Protein AF-A0AB32X881-F1 (afdb_monomer_lite)

Secondary structure (DSSP, 8-state):
---------TTTT------HHHHHHHHHH----S----TT-TT-HHHHT-GGGTT----GGGGSS----

Sequence (69 aa):
MEGFLYQLDIKTLGQVFTPKNIVDFMLTLKHNHGSVLEPSAGDGSFLFSQRSLENALLPKDFLNEDKTC

InterPro domains:
  IPR003356 DNA methylase, adenine-specific [PF02384] (10-52)
  IPR029063 S-adenosyl-L-methionine-dependent methyltransferase superfamily [G3DSA:3.40.50.150] (2-65)
  IPR029063 S-adenosyl-L-methionine-dependent methyltransferase superfamily [SSF53335] (11-49)

Organism: Helicobacter pylori (strain Cuz20) (NCBI:txid765964)

Radius of gyration: 14.1 Å; chains: 1; bounding box: 31×33×33 Å

Structure (mmCIF, N/CA/C/O backbone):
data_AF-A0AB32X881-F1
#
_entry.id   AF-A0AB32X881-F1
#
loop_
_atom_site.group_PDB
_atom_site.id
_atom_site.type_symbol
_atom_site.label_atom_id
_atom_site.label_alt_id
_atom_site.label_comp_id
_atom_site.label_asym_id
_atom_site.label_entity_id
_atom_site.label_seq_id
_atom_site.pdbx_PDB_ins_code
_atom_site.Cartn_x
_atom_site.Cartn_y
_atom_site.Cartn_z
_atom_site.occupancy
_atom_site.B_iso_or_equiv
_atom_site.auth_seq_id
_atom_site.auth_comp_id
_atom_site.auth_asym_id
_atom_site.auth_atom_id
_atom_site.pdbx_PDB_model_num
ATOM 1 N N . MET A 1 1 ? -5.232 26.627 5.853 1.00 40.78 1 MET A N 1
ATOM 2 C CA . MET A 1 1 ? -6.481 25.841 5.918 1.00 40.78 1 MET A CA 1
ATOM 3 C C . MET A 1 1 ? -6.046 24.384 6.020 1.00 40.78 1 MET A C 1
ATOM 5 O O . MET A 1 1 ? -6.113 23.637 5.061 1.00 40.78 1 MET A O 1
ATOM 9 N N . GLU A 1 2 ? -5.438 24.045 7.155 1.00 47.88 2 GLU A N 1
ATOM 10 C CA . GLU A 1 2 ? -4.885 22.724 7.473 1.00 47.88 2 GLU A CA 1
ATOM 11 C C . GLU A 1 2 ? -5.749 22.200 8.614 1.00 47.88 2 GLU A C 1
ATOM 13 O O . GLU A 1 2 ? -5.866 22.895 9.623 1.00 47.88 2 GLU A O 1
ATOM 18 N N . GLY A 1 3 ? -6.427 21.061 8.468 1.00 46.31 3 GLY A N 1
ATOM 19 C CA . GLY A 1 3 ? -7.281 20.632 9.580 1.00 46.31 3 GLY A CA 1
ATOM 20 C C . GLY A 1 3 ? -8.259 19.486 9.395 1.00 46.31 3 GLY A C 1
ATOM 21 O O . GLY A 1 3 ? -8.998 19.227 10.333 1.00 46.31 3 GLY A O 1
ATOM 22 N N . PHE A 1 4 ? -8.262 18.763 8.278 1.00 47.75 4 PHE A N 1
ATOM 23 C CA . PHE A 1 4 ? -8.891 17.441 8.252 1.00 47.75 4 PHE A CA 1
ATOM 24 C C . PHE A 1 4 ? -7.824 16.409 7.913 1.00 47.75 4 PHE A C 1
ATOM 26 O O . PHE A 1 4 ? -7.766 15.870 6.814 1.00 47.75 4 PHE A O 1
ATOM 33 N N . LEU A 1 5 ? -6.917 16.178 8.869 1.00 56.81 5 LEU A N 1
ATOM 34 C CA . LEU A 1 5 ? -6.192 14.916 8.886 1.00 56.81 5 LEU A CA 1
ATOM 35 C C . LEU A 1 5 ? -7.250 13.846 9.133 1.00 56.81 5 LEU A C 1
ATOM 37 O O . LEU A 1 5 ? -7.858 13.819 10.202 1.00 56.81 5 LEU A O 1
ATOM 41 N N . TYR A 1 6 ? -7.515 13.028 8.119 1.00 67.31 6 TYR A N 1
ATOM 42 C CA . TYR A 1 6 ? -8.342 11.840 8.255 1.00 67.31 6 TYR A CA 1
ATOM 43 C C . TYR A 1 6 ? -7.869 11.069 9.491 1.00 67.31 6 TYR A C 1
ATOM 45 O O . TYR A 1 6 ? -6.708 10.663 9.579 1.00 67.31 6 TYR A O 1
ATOM 53 N N . GLN A 1 7 ? -8.745 10.939 10.486 1.00 83.75 7 GLN A N 1
ATOM 54 C CA . GLN A 1 7 ? -8.479 10.118 11.657 1.00 83.75 7 GLN A CA 1
ATOM 55 C C . GLN A 1 7 ? -8.325 8.675 11.160 1.00 83.75 7 GLN A C 1
ATOM 57 O O . GLN A 1 7 ? -9.301 8.078 10.717 1.00 83.75 7 GLN A O 1
ATOM 62 N N . LEU A 1 8 ? -7.107 8.134 11.196 1.00 88.56 8 LEU A N 1
ATOM 63 C CA . LEU A 1 8 ? -6.847 6.775 10.720 1.00 88.56 8 LEU A CA 1
ATOM 64 C C . LEU A 1 8 ? -7.463 5.739 11.663 1.00 88.56 8 LEU A C 1
ATOM 66 O O . LEU A 1 8 ? -7.210 5.763 12.873 1.00 88.56 8 LEU A O 1
ATOM 70 N N . ASP A 1 9 ? -8.195 4.779 11.101 1.00 91.38 9 ASP A N 1
ATOM 71 C CA . ASP A 1 9 ? -8.641 3.598 11.830 1.00 91.38 9 ASP A CA 1
ATOM 72 C C . ASP A 1 9 ? -7.582 2.491 11.758 1.00 91.38 9 ASP A C 1
ATOM 74 O O . ASP A 1 9 ? -7.610 1.563 10.947 1.00 91.38 9 ASP A O 1
ATOM 78 N N . ILE A 1 10 ? -6.604 2.600 12.652 1.00 90.38 10 ILE A N 1
ATOM 79 C CA . ILE A 1 10 ? -5.516 1.625 12.764 1.00 90.38 10 ILE A CA 1
ATOM 80 C C . ILE A 1 10 ? -6.024 0.304 13.359 1.00 90.38 10 ILE A C 1
ATOM 82 O O . ILE A 1 10 ? -5.499 -0.760 13.043 1.00 90.38 10 ILE A O 1
ATOM 86 N N . LYS A 1 11 ? -7.001 0.350 14.273 1.00 92.44 11 LYS A N 1
ATOM 87 C CA . LYS A 1 11 ? -7.358 -0.815 15.096 1.00 92.44 11 LYS A CA 1
ATOM 88 C C . LYS A 1 11 ? -8.328 -1.757 14.402 1.00 92.44 11 LYS A C 1
ATOM 90 O O . LYS A 1 11 ? -8.208 -2.961 14.613 1.00 92.44 11 LYS A O 1
ATOM 95 N N . THR A 1 12 ? -9.262 -1.229 13.619 1.00 94.12 12 THR A N 1
ATOM 96 C CA . THR A 1 12 ? -10.278 -2.040 12.945 1.00 94.12 12 THR A CA 1
ATOM 97 C C . THR A 1 12 ? -9.931 -2.280 11.476 1.00 94.12 12 THR A C 1
ATOM 99 O O . THR A 1 12 ? -10.118 -3.397 10.999 1.00 94.12 12 THR A O 1
ATOM 102 N N . LEU A 1 13 ? -9.349 -1.284 10.792 1.00 88.94 13 LEU A N 1
ATOM 103 C CA . LEU A 1 13 ? -9.019 -1.356 9.360 1.00 88.94 13 LEU A CA 1
ATOM 104 C C . LEU A 1 13 ? -7.522 -1.533 9.073 1.00 88.94 13 LEU A C 1
ATOM 106 O O . LEU A 1 13 ? -7.152 -1.893 7.959 1.00 88.94 13 LEU A O 1
ATOM 110 N N . GLY A 1 14 ? -6.644 -1.289 10.052 1.00 89.56 14 GLY A N 1
ATOM 111 C CA . GLY A 1 14 ? -5.197 -1.408 9.849 1.00 89.56 14 GLY A CA 1
ATOM 112 C C . GLY A 1 14 ? -4.611 -0.311 8.957 1.00 89.56 14 GLY A C 1
ATOM 113 O O . GLY A 1 14 ? -3.591 -0.539 8.310 1.00 89.56 14 GLY A O 1
ATOM 114 N N . GLN A 1 15 ? -5.236 0.870 8.906 1.00 90.94 15 GLN A N 1
ATOM 115 C CA . GLN A 1 15 ? -4.785 1.978 8.061 1.00 90.94 15 GLN A CA 1
ATOM 116 C C . GLN A 1 15 ? -3.408 2.495 8.499 1.00 90.94 15 GLN A C 1
ATOM 118 O O . GLN A 1 15 ? -3.274 3.229 9.479 1.00 90.94 15 GLN A O 1
ATOM 123 N N . VAL A 1 16 ? -2.375 2.115 7.749 1.00 90.50 16 VAL A N 1
ATOM 124 C CA . VAL A 1 16 ? -0.993 2.571 7.913 1.00 90.50 16 VAL A CA 1
ATOM 125 C C . VAL A 1 16 ? -0.448 2.901 6.528 1.00 90.50 16 VAL A C 1
ATOM 127 O O . VAL A 1 16 ? -0.390 2.029 5.664 1.00 90.50 16 VAL A O 1
ATOM 130 N N . PHE A 1 17 ? -0.047 4.154 6.313 1.00 91.00 17 PHE A N 1
ATOM 131 C CA . PHE A 1 17 ? 0.423 4.627 5.010 1.00 91.00 17 PHE A CA 1
ATOM 132 C C . PHE A 1 17 ? 1.939 4.813 4.986 1.00 91.00 17 PHE A C 1
ATOM 134 O O . PHE A 1 17 ? 2.534 5.361 5.918 1.00 91.00 17 PHE A O 1
ATOM 141 N N . THR A 1 18 ? 2.565 4.352 3.903 1.00 92.88 18 THR A N 1
ATOM 142 C CA . THR A 1 18 ? 4.019 4.428 3.726 1.00 92.88 18 THR A CA 1
ATOM 143 C C . THR A 1 18 ? 4.416 5.855 3.330 1.00 92.88 18 THR A C 1
ATOM 145 O O . THR A 1 18 ? 3.906 6.363 2.331 1.00 92.88 18 THR A O 1
ATOM 148 N N . PRO A 1 19 ? 5.339 6.523 4.052 1.00 93.06 19 PRO A N 1
ATOM 149 C CA . PRO A 1 19 ? 5.796 7.860 3.683 1.00 93.06 19 PRO A CA 1
ATOM 150 C C . PRO A 1 19 ? 6.403 7.900 2.278 1.00 93.06 19 PRO A C 1
ATOM 152 O O . PRO A 1 19 ? 7.157 7.004 1.890 1.00 93.06 19 PRO A O 1
ATOM 155 N N . LYS A 1 20 ? 6.142 8.984 1.537 1.00 89.69 20 LYS A N 1
ATOM 156 C CA . LYS A 1 20 ? 6.561 9.128 0.134 1.00 89.69 20 LYS A CA 1
ATOM 157 C C . LYS A 1 20 ? 8.055 8.871 -0.100 1.00 89.69 20 LYS A C 1
ATOM 159 O O . LYS A 1 20 ? 8.405 8.195 -1.059 1.00 89.69 20 LYS A O 1
ATOM 164 N N . ASN A 1 21 ? 8.937 9.350 0.778 1.00 95.62 21 ASN A N 1
ATOM 165 C CA . ASN A 1 21 ? 10.381 9.140 0.629 1.00 95.62 21 ASN A CA 1
ATOM 166 C C . ASN A 1 21 ? 10.782 7.656 0.719 1.00 95.62 21 ASN A C 1
ATOM 168 O O . ASN A 1 21 ? 11.755 7.247 0.089 1.00 95.62 21 ASN A O 1
ATOM 172 N N . ILE A 1 22 ? 10.040 6.854 1.489 1.00 97.00 22 ILE A N 1
ATOM 173 C CA . ILE A 1 22 ? 10.258 5.410 1.599 1.00 97.00 22 ILE A CA 1
ATOM 174 C C . ILE A 1 22 ? 9.723 4.700 0.356 1.00 97.00 22 ILE A C 1
ATOM 176 O O . ILE A 1 22 ? 10.421 3.848 -0.187 1.00 97.00 22 ILE A O 1
ATOM 180 N N . VAL A 1 23 ? 8.543 5.092 -0.140 1.00 94.75 23 VAL A N 1
ATOM 181 C CA . VAL A 1 23 ? 7.993 4.585 -1.412 1.00 94.75 23 VAL A CA 1
ATOM 182 C C . VAL A 1 23 ? 8.971 4.841 -2.559 1.00 94.75 23 VAL A C 1
ATOM 184 O O . VAL A 1 23 ? 9.335 3.912 -3.280 1.00 94.75 23 VAL A O 1
ATOM 187 N N . ASP A 1 24 ? 9.456 6.079 -2.684 1.00 94.25 24 ASP A N 1
ATOM 188 C CA . ASP A 1 24 ? 10.418 6.469 -3.716 1.00 94.25 24 ASP A CA 1
ATOM 189 C C . ASP A 1 24 ? 11.694 5.624 -3.617 1.00 94.25 24 ASP A C 1
ATOM 191 O O . ASP A 1 24 ? 12.140 5.063 -4.620 1.00 94.25 24 ASP A O 1
ATOM 195 N N . PHE A 1 25 ? 12.246 5.467 -2.406 1.00 96.31 25 PHE A N 1
ATOM 196 C CA . PHE A 1 25 ? 13.411 4.618 -2.163 1.00 96.31 25 PHE A CA 1
ATOM 197 C C . PHE A 1 25 ? 13.158 3.162 -2.574 1.00 96.31 25 PHE A C 1
ATOM 199 O O . PHE A 1 25 ? 13.943 2.602 -3.339 1.00 96.31 25 PHE A O 1
ATOM 206 N N . MET A 1 26 ? 12.049 2.559 -2.144 1.00 95.88 26 MET A N 1
ATOM 207 C CA . MET A 1 26 ? 11.710 1.173 -2.481 1.00 95.88 26 MET A CA 1
ATOM 208 C C . MET A 1 26 ? 11.549 0.965 -3.991 1.00 95.88 26 MET A C 1
ATOM 210 O O . MET A 1 26 ? 12.015 -0.042 -4.525 1.00 95.88 26 MET A O 1
ATOM 214 N N . LEU A 1 27 ? 10.966 1.932 -4.705 1.00 92.94 27 LEU A N 1
ATOM 215 C CA . LEU A 1 27 ? 10.852 1.873 -6.162 1.00 92.94 27 LEU A CA 1
ATOM 216 C C . LEU A 1 27 ? 12.211 1.959 -6.870 1.00 92.94 27 LEU A C 1
ATOM 218 O O . LEU A 1 27 ? 12.351 1.371 -7.942 1.00 92.94 27 LEU A O 1
ATOM 222 N N . THR A 1 28 ? 13.225 2.612 -6.285 1.00 94.38 28 THR A N 1
ATOM 223 C CA . THR A 1 28 ? 14.593 2.595 -6.847 1.00 94.38 28 THR A CA 1
ATOM 224 C C . THR A 1 28 ? 15.264 1.222 -6.776 1.00 94.38 28 THR A C 1
ATOM 226 O O . THR A 1 28 ? 16.121 0.926 -7.605 1.00 94.38 28 THR A O 1
ATOM 229 N N . LEU A 1 29 ? 14.853 0.373 -5.828 1.00 94.94 29 LEU A N 1
ATOM 230 C CA . LEU A 1 29 ? 15.382 -0.985 -5.657 1.00 94.94 29 LEU A CA 1
ATOM 231 C C . LEU A 1 29 ? 14.750 -1.993 -6.631 1.00 94.94 29 LEU A C 1
ATOM 233 O O . LEU A 1 29 ? 15.268 -3.095 -6.819 1.00 94.94 29 LEU A O 1
ATOM 237 N N . LYS A 1 30 ? 13.609 -1.653 -7.244 1.00 91.19 30 LYS A N 1
ATOM 238 C CA . LYS A 1 30 ? 12.909 -2.535 -8.181 1.00 91.19 30 LYS A CA 1
ATOM 239 C C . LYS A 1 30 ? 13.599 -2.518 -9.546 1.00 91.19 30 LYS A C 1
ATOM 241 O O . LYS A 1 30 ? 13.465 -1.561 -10.303 1.00 91.19 30 LYS A O 1
ATOM 246 N N . HIS A 1 31 ? 14.254 -3.623 -9.897 1.00 89.56 31 HIS A N 1
ATOM 247 C CA . HIS A 1 31 ? 14.893 -3.800 -11.211 1.00 89.56 31 HIS A CA 1
ATOM 248 C C . HIS A 1 31 ? 14.098 -4.683 -12.179 1.00 89.56 31 HIS A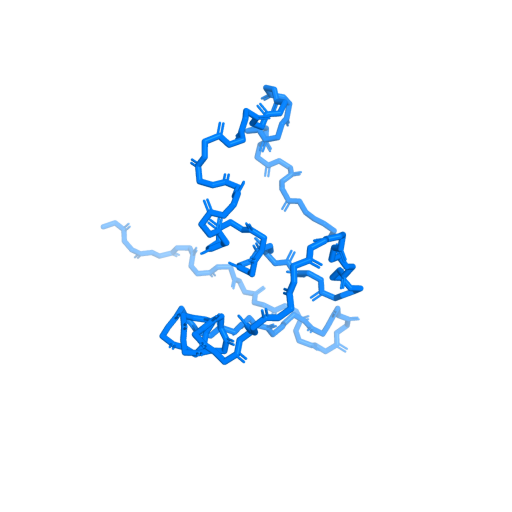 C 1
ATOM 250 O O . HIS A 1 31 ? 14.333 -4.648 -13.384 1.00 89.56 31 HIS A O 1
ATOM 256 N N . ASN A 1 32 ? 13.148 -5.465 -11.666 1.00 89.00 32 ASN A N 1
ATOM 257 C CA . ASN A 1 32 ? 12.307 -6.319 -1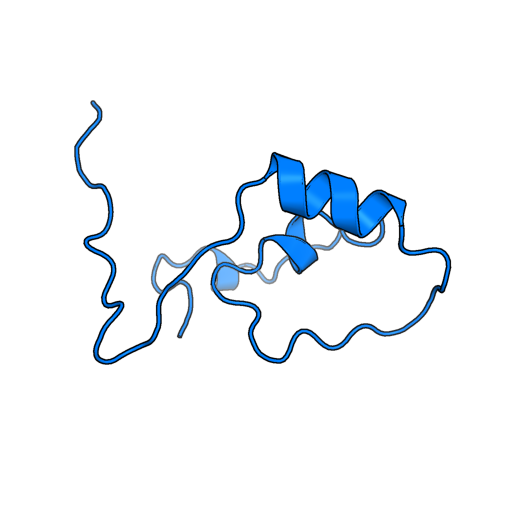2.496 1.00 89.00 32 ASN A CA 1
ATOM 258 C C . ASN A 1 32 ? 11.113 -5.533 -13.052 1.00 89.00 32 ASN A C 1
ATOM 260 O O . ASN A 1 32 ? 10.499 -4.716 -12.358 1.00 89.00 32 ASN A O 1
ATOM 264 N N . HIS A 1 33 ? 10.773 -5.821 -14.306 1.00 84.81 33 HIS A N 1
ATOM 265 C CA . HIS A 1 33 ? 9.667 -5.208 -15.036 1.00 84.81 33 HIS A CA 1
ATOM 266 C C . HIS A 1 33 ? 8.558 -6.227 -15.307 1.00 84.81 33 HIS A C 1
ATOM 268 O O . HIS A 1 33 ? 8.796 -7.433 -15.308 1.00 84.81 33 HIS A O 1
ATOM 274 N N . GLY A 1 34 ? 7.352 -5.729 -15.567 1.00 87.12 34 GLY A N 1
ATOM 275 C CA . GLY A 1 34 ? 6.170 -6.544 -15.833 1.00 87.12 34 GLY A CA 1
ATOM 276 C C . GLY A 1 34 ? 5.014 -6.178 -14.911 1.00 87.12 34 GLY A C 1
ATOM 277 O O . GLY A 1 34 ? 5.002 -5.105 -14.304 1.00 87.12 34 G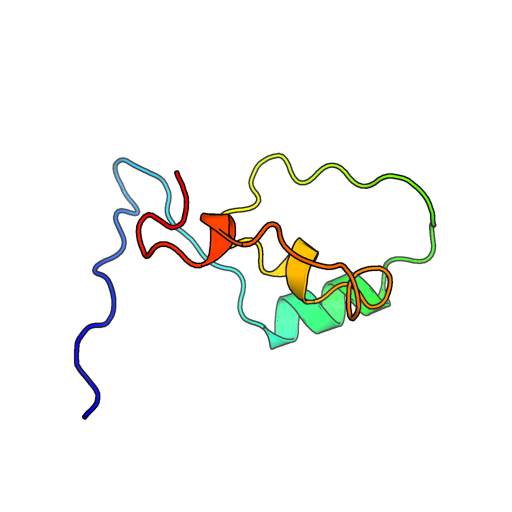LY A O 1
ATOM 278 N N . SER A 1 35 ? 4.030 -7.068 -14.832 1.00 88.81 35 SER A N 1
ATOM 279 C CA . SER A 1 35 ? 2.852 -6.888 -13.985 1.00 88.81 35 SER A CA 1
ATOM 280 C C . SER A 1 35 ? 3.226 -6.881 -12.501 1.00 88.81 35 SER A C 1
ATOM 282 O O . SER A 1 35 ? 4.013 -7.709 -12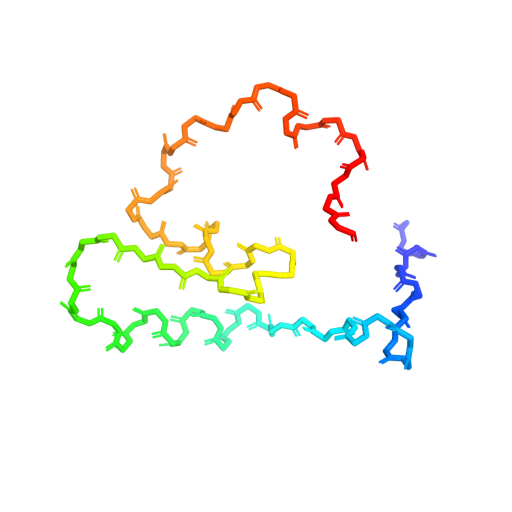.046 1.00 88.81 35 SER A O 1
ATOM 284 N N . VAL A 1 36 ? 2.631 -5.956 -11.746 1.00 87.12 36 VAL A N 1
ATOM 285 C CA . VAL A 1 36 ? 2.824 -5.808 -10.299 1.00 87.12 36 VAL A CA 1
ATOM 286 C C . VAL A 1 36 ? 1.475 -5.976 -9.609 1.00 87.12 36 VAL A C 1
ATOM 288 O O . VAL A 1 36 ? 0.490 -5.371 -10.027 1.00 87.12 36 VAL A O 1
ATOM 291 N N . LEU A 1 37 ? 1.445 -6.792 -8.558 1.00 89.00 37 LEU A N 1
ATOM 292 C CA . LEU A 1 37 ? 0.303 -6.934 -7.661 1.00 89.00 37 LEU A CA 1
ATOM 293 C C . LEU A 1 37 ? 0.615 -6.212 -6.346 1.00 89.00 37 LEU A C 1
ATOM 295 O O . LEU A 1 37 ? 1.627 -6.503 -5.715 1.00 89.00 37 LEU A O 1
ATOM 299 N N . GLU A 1 38 ? -0.276 -5.319 -5.929 1.00 89.56 38 GLU A N 1
ATOM 300 C CA . GLU A 1 38 ? -0.223 -4.592 -4.653 1.00 89.56 38 GLU A CA 1
ATOM 301 C C . GLU A 1 38 ? -1.394 -5.070 -3.770 1.00 89.56 38 GLU A C 1
ATOM 303 O O . GLU A 1 38 ? -2.483 -4.501 -3.833 1.00 89.56 38 GLU A O 1
ATOM 308 N N . PRO A 1 39 ? -1.232 -6.153 -2.984 1.00 89.56 39 PRO A N 1
ATOM 309 C CA . PRO 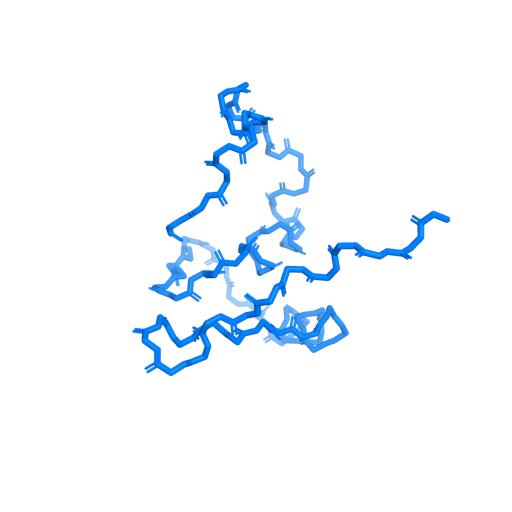A 1 39 ? -2.337 -6.770 -2.237 1.00 89.56 39 PRO A CA 1
ATOM 310 C C . PRO A 1 39 ? -2.825 -5.929 -1.045 1.00 89.56 39 PRO A C 1
ATOM 312 O O . PRO A 1 39 ? -3.905 -6.179 -0.518 1.00 89.56 39 PRO A O 1
ATOM 315 N N . SER A 1 40 ? -2.042 -4.933 -0.626 1.00 90.44 40 SER A N 1
ATOM 316 C CA . SER A 1 40 ? -2.350 -4.017 0.478 1.00 90.44 40 SER A CA 1
ATOM 317 C C . SER A 1 40 ? -2.083 -2.575 0.052 1.00 90.44 40 SER A C 1
ATOM 319 O O . SER A 1 40 ? -1.395 -1.833 0.745 1.00 90.44 40 SER A O 1
ATOM 321 N N . ALA A 1 41 ? -2.606 -2.201 -1.121 1.00 89.56 41 ALA A N 1
ATOM 322 C CA . ALA A 1 41 ? -2.290 -0.940 -1.788 1.00 89.56 41 ALA A CA 1
ATOM 323 C C . ALA A 1 41 ? -2.610 0.312 -0.952 1.00 89.56 41 ALA A C 1
ATOM 325 O O . ALA A 1 41 ? -2.013 1.356 -1.201 1.00 89.56 41 ALA A O 1
ATOM 326 N N . GLY A 1 42 ? -3.529 0.227 0.019 1.00 90.31 42 GLY A N 1
ATOM 327 C CA . GLY A 1 42 ? -3.932 1.370 0.837 1.00 90.31 42 GLY A CA 1
ATOM 328 C C . GLY A 1 42 ? -4.379 2.535 -0.044 1.00 90.31 42 GLY A C 1
ATOM 329 O O . GLY A 1 42 ? -5.224 2.359 -0.912 1.00 90.31 42 GLY A O 1
ATOM 330 N N . ASP A 1 43 ? -3.747 3.696 0.124 1.00 87.94 43 ASP A N 1
ATOM 331 C CA . ASP A 1 43 ? -3.960 4.909 -0.677 1.00 87.94 43 ASP A CA 1
ATOM 332 C C . ASP A 1 43 ? -3.359 4.846 -2.098 1.00 87.94 43 ASP A C 1
ATOM 334 O O . ASP A 1 43 ? -3.402 5.822 -2.846 1.00 87.94 43 ASP A O 1
ATOM 338 N N . GLY A 1 44 ? -2.782 3.708 -2.487 1.00 89.56 44 GLY A N 1
ATOM 339 C CA . GLY A 1 44 ? -2.198 3.470 -3.803 1.00 89.56 44 GLY A CA 1
ATOM 340 C C . GLY A 1 44 ? -0.833 4.128 -4.009 1.00 89.56 44 GLY A C 1
ATOM 341 O O . GLY A 1 44 ? -0.394 4.251 -5.154 1.00 89.56 44 GLY A O 1
ATOM 342 N N . SER A 1 45 ? -0.142 4.544 -2.943 1.00 90.31 45 SER A N 1
ATOM 343 C CA . SER A 1 45 ? 1.126 5.291 -3.022 1.00 90.31 45 SER A CA 1
ATOM 344 C C . SER A 1 45 ? 2.182 4.668 -3.954 1.00 90.31 45 SER A C 1
ATOM 346 O O . SER A 1 45 ? 2.802 5.388 -4.743 1.00 90.31 45 SER A O 1
ATOM 348 N N . PHE A 1 46 ? 2.346 3.341 -3.951 1.00 91.50 46 PHE A N 1
ATOM 349 C CA . PHE A 1 46 ? 3.254 2.633 -4.866 1.00 91.50 46 PHE A CA 1
ATOM 350 C C . PHE A 1 46 ? 2.759 2.584 -6.315 1.00 91.50 46 PHE A C 1
ATOM 352 O O . PHE A 1 46 ? 3.574 2.614 -7.236 1.00 91.50 46 PHE A O 1
ATOM 359 N N . LEU A 1 47 ? 1.446 2.521 -6.543 1.00 87.94 47 LEU A N 1
ATOM 360 C CA . LEU A 1 47 ? 0.860 2.524 -7.885 1.00 87.94 47 LEU A CA 1
ATOM 361 C C . LEU A 1 47 ? 1.061 3.889 -8.553 1.00 87.94 47 LEU A C 1
ATOM 363 O O . LEU A 1 47 ? 1.539 3.962 -9.682 1.00 87.94 47 LEU A O 1
ATOM 367 N N . PHE A 1 48 ? 0.759 4.970 -7.832 1.00 86.12 48 PHE A N 1
ATOM 368 C CA . PHE A 1 48 ? 0.835 6.332 -8.367 1.00 86.12 48 PHE A CA 1
ATOM 369 C C . PHE A 1 48 ? 2.266 6.875 -8.452 1.00 86.12 48 PHE A C 1
ATOM 371 O O . PHE A 1 48 ? 2.533 7.756 -9.263 1.00 86.12 48 PHE A O 1
ATOM 378 N N . SER A 1 49 ? 3.200 6.336 -7.662 1.00 88.12 49 SER A N 1
ATOM 379 C CA . SER A 1 49 ? 4.619 6.731 -7.717 1.00 88.12 49 SER A CA 1
ATOM 380 C C . SER A 1 49 ? 5.432 5.938 -8.753 1.00 88.12 49 SER A C 1
ATOM 382 O O . SER A 1 49 ? 6.602 6.244 -8.996 1.00 88.12 49 SER A O 1
ATOM 384 N N . GLN A 1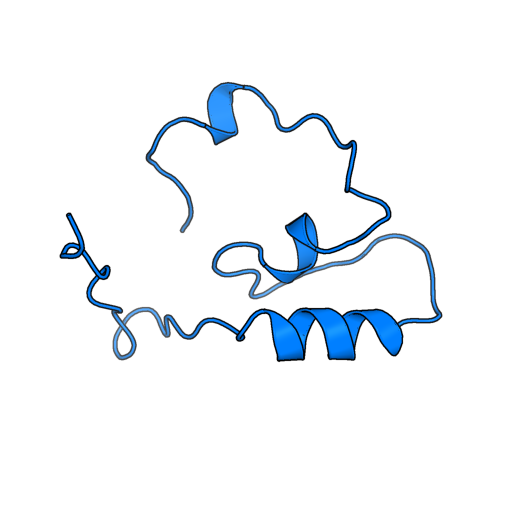 50 ? 4.855 4.907 -9.385 1.00 83.44 50 GLN A N 1
ATOM 385 C CA . GLN A 1 50 ? 5.545 4.141 -10.422 1.00 83.44 50 GLN A CA 1
ATOM 386 C C . GLN A 1 50 ? 5.667 4.934 -11.727 1.00 83.44 50 GLN A C 1
ATOM 388 O O . GLN A 1 50 ? 4.672 5.249 -12.370 1.00 83.44 50 GLN A O 1
ATOM 393 N N . ARG A 1 51 ? 6.906 5.136 -12.199 1.00 76.50 51 ARG A N 1
ATOM 394 C CA . ARG A 1 51 ? 7.190 5.830 -13.474 1.00 76.50 51 ARG A CA 1
ATOM 395 C C . ARG A 1 51 ? 6.477 5.212 -14.678 1.00 76.50 51 ARG A C 1
ATOM 397 O O . ARG A 1 51 ? 6.062 5.920 -15.584 1.00 76.50 51 ARG A O 1
ATOM 404 N N . SER A 1 52 ? 6.299 3.889 -14.692 1.00 74.69 52 SER A N 1
ATOM 405 C CA . SER A 1 52 ? 5.570 3.195 -15.765 1.00 74.69 52 SER A CA 1
ATOM 406 C C . SER A 1 52 ? 4.086 3.567 -15.844 1.00 74.69 52 SER A C 1
ATOM 408 O O . SER A 1 52 ? 3.445 3.258 -16.842 1.00 74.69 52 SER A O 1
ATOM 410 N N . LEU A 1 53 ? 3.543 4.201 -14.804 1.00 72.50 53 LEU A N 1
ATOM 411 C CA . LEU A 1 53 ? 2.142 4.596 -14.682 1.00 72.50 53 LEU A CA 1
ATOM 412 C C . LEU A 1 53 ? 1.960 6.119 -14.618 1.00 72.50 53 LEU A C 1
ATOM 414 O O . LEU A 1 53 ? 0.829 6.579 -14.519 1.00 72.50 53 LEU A O 1
ATOM 418 N N . GLU A 1 54 ? 3.037 6.903 -14.743 1.00 71.44 54 GLU A N 1
ATOM 419 C CA . GLU A 1 54 ? 3.022 8.372 -14.634 1.00 71.44 54 GLU A CA 1
ATOM 420 C C . GLU A 1 54 ? 2.057 9.046 -15.628 1.00 71.44 54 GLU A C 1
ATOM 422 O O . GLU A 1 54 ? 1.491 10.092 -15.334 1.00 71.44 54 GLU A O 1
ATOM 427 N N . ASN A 1 55 ? 1.806 8.408 -16.778 1.00 69.50 55 ASN A N 1
ATOM 428 C CA . ASN A 1 55 ? 0.871 8.881 -17.807 1.00 69.50 55 ASN A CA 1
ATOM 429 C C . ASN A 1 55 ? -0.360 7.975 -17.977 1.00 69.50 55 ASN A C 1
ATOM 431 O O . ASN A 1 55 ? -1.078 8.085 -18.974 1.00 69.50 55 ASN A O 1
ATOM 435 N N . ALA A 1 56 ? -0.595 7.039 -17.054 1.00 73.69 56 ALA A N 1
ATOM 436 C CA . ALA A 1 56 ? -1.771 6.184 -17.120 1.00 73.69 56 ALA A CA 1
ATOM 437 C C . ALA A 1 56 ? -3.028 7.036 -16.894 1.00 73.69 56 ALA A C 1
ATOM 439 O O . ALA A 1 56 ? -3.185 7.674 -15.853 1.00 73.69 56 ALA A O 1
ATOM 440 N N . LEU A 1 57 ? -3.935 7.048 -17.874 1.00 74.25 57 LEU A N 1
ATOM 441 C CA . LEU A 1 57 ? -5.241 7.675 -17.704 1.00 74.25 57 LEU A CA 1
ATOM 442 C C . LEU A 1 57 ? -6.006 6.908 -16.627 1.00 74.25 57 LEU A C 1
ATOM 444 O O . LEU A 1 57 ? -6.390 5.756 -16.831 1.00 74.25 57 LEU A O 1
ATOM 448 N N . LEU A 1 58 ? -6.245 7.553 -15.488 1.00 72.44 58 LEU A N 1
ATOM 449 C CA . LEU A 1 58 ? -7.206 7.034 -14.528 1.00 72.44 58 LEU A CA 1
ATOM 450 C C . LEU A 1 58 ? -8.612 7.176 -15.127 1.00 72.44 58 LEU A C 1
ATOM 452 O O . LEU A 1 58 ? -8.920 8.218 -15.719 1.00 72.44 58 LEU A O 1
ATOM 456 N N . PRO A 1 59 ? -9.477 6.155 -14.997 1.00 75.94 59 PRO A N 1
ATOM 457 C CA . PRO A 1 59 ? -10.882 6.293 -15.354 1.00 75.94 59 PRO A CA 1
ATOM 458 C C . PRO A 1 59 ? -11.473 7.516 -14.651 1.00 75.94 59 PRO A C 1
ATOM 460 O O . PRO A 1 59 ? -11.143 7.784 -13.498 1.00 75.94 59 PRO A O 1
ATOM 463 N N . LYS A 1 60 ? -12.347 8.270 -15.324 1.00 67.44 60 LYS A N 1
ATOM 464 C CA . LYS A 1 60 ? -12.886 9.524 -14.764 1.00 67.44 60 LYS A CA 1
ATOM 465 C C . LYS A 1 60 ? -13.590 9.324 -13.418 1.00 67.44 60 LYS A C 1
ATOM 467 O O . LYS A 1 60 ? -13.559 10.220 -12.581 1.00 67.44 60 LYS A O 1
ATOM 472 N N . ASP A 1 61 ? -14.120 8.129 -13.187 1.00 69.00 61 ASP A N 1
ATOM 473 C CA . ASP A 1 61 ? -14.823 7.766 -11.959 1.00 69.00 61 ASP A CA 1
ATOM 474 C C . ASP A 1 61 ? -13.889 7.606 -10.743 1.00 69.00 61 ASP A C 1
ATOM 476 O O . ASP A 1 61 ? -14.354 7.667 -9.611 1.00 69.00 61 ASP A O 1
ATOM 480 N N . PHE A 1 62 ? -12.567 7.492 -10.946 1.00 65.25 62 PHE A N 1
ATOM 481 C CA . PHE A 1 62 ? -11.571 7.469 -9.861 1.00 65.25 62 PHE A CA 1
ATOM 482 C C . PHE A 1 62 ? -11.373 8.828 -9.179 1.00 65.25 62 PHE A C 1
ATOM 484 O O . PHE A 1 62 ? -10.605 8.905 -8.223 1.00 65.25 62 PHE A O 1
ATOM 491 N N . LEU A 1 63 ? -11.968 9.911 -9.688 1.00 58.09 63 LEU A N 1
ATOM 492 C CA . LEU A 1 63 ? -11.920 11.245 -9.077 1.00 58.09 63 LEU A CA 1
ATOM 493 C C . LEU A 1 63 ? -13.149 11.552 -8.216 1.00 58.09 63 LEU A C 1
ATOM 495 O O . LEU A 1 63 ? -13.163 12.593 -7.565 1.00 58.09 63 LEU A O 1
ATOM 499 N N . ASN A 1 64 ? -14.150 10.668 -8.195 1.00 55.31 64 ASN A N 1
ATOM 500 C CA . ASN A 1 64 ? -15.241 10.786 -7.239 1.00 55.31 64 ASN A CA 1
ATOM 501 C C . ASN A 1 64 ? -14.664 10.523 -5.844 1.00 55.31 64 ASN A C 1
ATOM 503 O O . ASN A 1 64 ? -13.902 9.575 -5.659 1.00 55.31 64 ASN A O 1
ATOM 507 N N . GLU A 1 65 ? -14.966 11.406 -4.892 1.00 53.56 65 GLU A N 1
ATOM 508 C CA . GLU A 1 65 ? -14.334 11.457 -3.563 1.00 53.56 65 GLU A CA 1
ATOM 509 C C . GLU A 1 65 ? -14.596 10.231 -2.676 1.00 53.56 65 GLU A C 1
ATOM 511 O O . GLU A 1 65 ? -14.063 10.136 -1.574 1.00 53.56 65 GLU A O 1
ATOM 516 N N . ASP A 1 66 ? -15.297 9.230 -3.198 1.00 50.56 66 ASP A N 1
ATOM 517 C CA . ASP A 1 66 ? -15.385 7.888 -2.637 1.00 50.56 66 ASP A CA 1
ATOM 518 C C . ASP A 1 66 ? -14.099 7.100 -2.950 1.00 50.56 66 ASP A C 1
ATOM 520 O O . ASP A 1 66 ? -14.108 6.028 -3.565 1.00 50.56 66 ASP A O 1
ATOM 524 N N . LYS A 1 67 ? -12.939 7.666 -2.602 1.00 44.94 67 LYS A N 1
ATOM 525 C CA . LYS A 1 67 ? -11.668 6.990 -2.828 1.00 44.94 67 LYS A CA 1
ATOM 526 C C . LYS A 1 67 ? -11.372 6.011 -1.706 1.00 44.94 67 LYS A C 1
ATOM 528 O O . LYS A 1 67 ? -10.873 6.389 -0.650 1.00 44.94 67 LYS A O 1
ATOM 533 N N . THR A 1 68 ? -11.412 4.754 -2.135 1.00 41.81 68 THR A N 1
ATOM 534 C CA . THR A 1 68 ? -10.667 3.604 -1.609 1.00 41.81 68 THR A CA 1
ATOM 535 C C . THR A 1 68 ? -11.338 2.910 -0.431 1.00 41.81 68 THR A C 1
ATOM 537 O O . THR A 1 68 ? -12.054 3.540 0.331 1.00 41.81 68 THR A O 1
ATOM 540 N N . CYS A 1 69 ? -11.142 1.589 -0.391 1.00 43.62 69 CYS A N 1
ATOM 541 C CA . CYS A 1 69 ? -11.616 0.617 0.598 1.00 43.62 69 CYS A CA 1
ATOM 542 C C . CYS A 1 69 ? -12.051 1.150 1.974 1.00 43.62 69 CYS A C 1
ATOM 544 O O . CYS A 1 69 ? -11.288 1.929 2.591 1.00 43.62 69 CYS A O 1
#

pLDDT: mean 79.73, std 16.32, range [40.78, 97.0]

Foldseek 3Di:
DDDCPPPDPCPPPNQDDDDLVVLLVVLVVDPDDDDDDDPPCRQVSNVCPDPVCVPPDDDPCCPPPPDDD